Protein AF-A0A6P0Y485-F1 (afdb_monomer_lite)

pLDDT: mean 88.42, std 11.34, range [48.41, 97.94]

Sequence (157 aa):
GNVVSSGLIYAFYEWRRKAELSADRAALLVMDDLNLVMQTMMKLAGVSSKYANECSLQEFIRQSDNYQDLDQDGLNQVYKFLLYNGGQGVMLSHPFPVERLQYLQDWANSSEYRQIRAGNYKSAGVEVEVKSPKNESEELRRQIQELQEEINRIKGN

Structure (mmCIF, N/CA/C/O backbone):
data_AF-A0A6P0Y485-F1
#
_entry.id   AF-A0A6P0Y485-F1
#
loop_
_atom_site.group_PDB
_atom_site.id
_atom_site.type_symbol
_atom_site.label_atom_id
_atom_site.label_alt_id
_atom_site.label_comp_id
_atom_site.label_asym_id
_atom_site.label_entity_id
_atom_site.label_seq_id
_atom_site.pdbx_PDB_ins_code
_atom_site.Cartn_x
_atom_site.Cartn_y
_atom_site.Cartn_z
_atom_site.occupancy
_atom_site.B_iso_or_equiv
_atom_site.auth_seq_id
_atom_site.auth_comp_id
_atom_site.auth_asym_id
_atom_site.auth_atom_id
_atom_site.pdbx_PDB_model_num
ATOM 1 N N . GLY A 1 1 ? 23.631 -24.604 -16.934 1.00 48.41 1 GLY A N 1
ATOM 2 C CA . GLY A 1 1 ? 23.768 -24.208 -15.518 1.00 48.41 1 GLY A CA 1
ATOM 3 C C . GLY A 1 1 ? 23.069 -22.897 -15.186 1.00 48.41 1 GLY A C 1
ATOM 4 O O . GLY A 1 1 ? 22.336 -22.862 -14.212 1.00 48.41 1 GLY A O 1
ATOM 5 N N . ASN A 1 2 ? 23.255 -21.836 -15.980 1.00 61.16 2 ASN A N 1
ATOM 6 C CA . ASN A 1 2 ? 22.899 -20.468 -15.561 1.00 61.16 2 ASN A CA 1
ATOM 7 C C . ASN A 1 2 ? 21.402 -20.108 -15.617 1.00 61.16 2 ASN A C 1
ATOM 9 O O . ASN A 1 2 ? 20.940 -19.363 -14.766 1.00 61.16 2 ASN A O 1
ATOM 13 N N . VAL A 1 3 ? 20.617 -20.661 -16.550 1.00 63.56 3 VAL A N 1
ATOM 14 C CA . VAL A 1 3 ? 19.203 -20.257 -16.733 1.00 63.56 3 VAL A CA 1
ATOM 15 C C . VAL A 1 3 ? 18.311 -20.662 -15.552 1.00 63.56 3 VAL A C 1
ATOM 17 O O . VAL A 1 3 ? 17.487 -19.871 -15.104 1.00 63.56 3 VAL A O 1
ATOM 20 N N . VAL A 1 4 ? 18.514 -21.864 -14.996 1.00 65.62 4 VAL A N 1
ATOM 21 C CA . VAL A 1 4 ? 17.772 -22.336 -13.810 1.00 65.62 4 VAL A CA 1
ATOM 22 C C . VAL A 1 4 ? 18.095 -21.466 -12.588 1.00 65.62 4 VAL A C 1
ATOM 24 O O . VAL A 1 4 ? 17.203 -21.136 -11.811 1.00 65.62 4 VAL A O 1
ATOM 27 N N . SER A 1 5 ? 19.353 -21.031 -12.451 1.00 81.44 5 SER A N 1
ATOM 28 C CA . SER A 1 5 ? 19.781 -20.129 -11.376 1.00 81.44 5 SER A CA 1
ATOM 29 C C . SER A 1 5 ? 19.175 -18.728 -11.526 1.00 81.44 5 SER A C 1
ATOM 31 O O . SER A 1 5 ? 18.645 -18.199 -10.552 1.00 81.44 5 SER A O 1
ATOM 33 N N . SER A 1 6 ? 19.162 -18.154 -12.734 1.00 82.56 6 SER A N 1
ATOM 34 C CA . SER A 1 6 ? 18.548 -16.843 -12.992 1.00 82.56 6 SER A CA 1
ATOM 35 C C . SER A 1 6 ? 17.036 -16.844 -12.755 1.00 82.56 6 SER A C 1
ATOM 37 O O . SER A 1 6 ? 16.525 -15.926 -12.120 1.00 82.56 6 SER A O 1
ATOM 39 N N . GLY A 1 7 ? 16.326 -17.893 -13.189 1.00 86.69 7 GLY A N 1
ATOM 40 C CA . GLY A 1 7 ? 14.890 -18.039 -12.932 1.00 86.69 7 GLY A CA 1
ATOM 41 C C . GLY A 1 7 ? 14.553 -18.054 -11.438 1.00 86.69 7 GLY A C 1
ATOM 42 O O . GLY A 1 7 ? 13.633 -17.365 -10.999 1.00 86.69 7 GLY A O 1
ATOM 43 N N . LEU A 1 8 ? 15.348 -18.774 -10.641 1.00 91.12 8 LEU A N 1
ATOM 44 C CA . LEU A 1 8 ? 15.193 -18.814 -9.188 1.00 91.12 8 LEU A CA 1
ATOM 45 C C . LEU A 1 8 ? 15.479 -17.450 -8.534 1.00 91.12 8 LEU A C 1
ATOM 47 O O . LEU A 1 8 ? 14.764 -17.044 -7.620 1.00 91.12 8 LEU A O 1
ATOM 51 N N . ILE A 1 9 ? 16.485 -16.718 -9.023 1.00 90.31 9 ILE A N 1
ATOM 52 C CA . ILE A 1 9 ? 16.789 -15.360 -8.550 1.00 90.31 9 ILE A CA 1
ATOM 53 C C . ILE A 1 9 ? 15.600 -14.424 -8.803 1.00 90.31 9 ILE A C 1
ATOM 55 O O . ILE A 1 9 ? 15.181 -13.729 -7.878 1.00 90.31 9 ILE A O 1
ATOM 59 N N . TYR A 1 10 ? 15.011 -14.436 -10.005 1.00 91.56 10 TYR A N 1
ATOM 60 C CA . TYR A 1 10 ? 13.819 -13.631 -10.301 1.00 91.56 10 TYR A CA 1
ATOM 61 C C . TYR A 1 10 ? 12.659 -13.967 -9.361 1.00 91.56 10 TYR A C 1
ATOM 63 O O . TYR A 1 10 ? 12.056 -13.063 -8.787 1.00 91.56 10 TYR A O 1
ATOM 71 N N . ALA A 1 11 ? 12.400 -15.258 -9.131 1.00 91.94 11 ALA A N 1
ATOM 72 C CA . ALA A 1 11 ? 11.348 -15.700 -8.220 1.00 91.94 11 ALA A CA 1
ATOM 73 C C . ALA A 1 11 ? 11.569 -15.210 -6.778 1.00 91.94 11 ALA A C 1
ATOM 75 O O . ALA A 1 11 ? 10.627 -14.745 -6.138 1.00 91.94 11 ALA A O 1
ATOM 76 N N . PHE A 1 12 ? 12.805 -15.251 -6.268 1.00 93.12 12 PHE A N 1
ATOM 77 C CA . PHE A 1 12 ? 13.112 -14.726 -4.934 1.00 93.12 12 PHE A CA 1
ATOM 78 C C . PHE A 1 12 ? 12.942 -13.210 -4.837 1.00 93.12 12 PHE A C 1
ATOM 80 O O . PHE A 1 12 ? 12.462 -12.717 -3.816 1.00 93.12 12 PHE A O 1
ATOM 87 N N . TYR A 1 13 ? 13.305 -12.465 -5.881 1.00 93.81 13 TYR A N 1
ATOM 88 C CA . TYR A 1 13 ? 13.085 -11.020 -5.919 1.00 93.81 13 TYR A CA 1
ATOM 89 C C . TYR A 1 13 ? 11.597 -10.664 -5.979 1.00 93.81 13 TYR A C 1
ATOM 91 O O . TYR A 1 13 ? 11.170 -9.754 -5.269 1.00 93.81 13 TYR A O 1
ATOM 99 N N . GLU A 1 14 ? 10.795 -11.407 -6.745 1.00 93.94 14 GLU A N 1
ATOM 100 C CA . GLU A 1 14 ? 9.338 -11.249 -6.729 1.00 93.94 14 GLU A CA 1
ATOM 101 C C . GLU A 1 14 ? 8.750 -11.575 -5.356 1.00 93.94 14 GLU A C 1
ATOM 103 O O . GLU A 1 14 ? 7.972 -10.792 -4.814 1.00 93.94 14 GLU A O 1
ATOM 108 N N . TRP A 1 15 ? 9.163 -12.686 -4.740 1.00 95.62 15 TRP A N 1
ATOM 109 C CA . TRP A 1 15 ? 8.724 -13.038 -3.389 1.00 95.62 15 TRP A CA 1
ATOM 110 C C . TRP A 1 15 ? 9.065 -11.937 -2.381 1.00 95.62 15 TRP A C 1
ATOM 112 O O . TRP A 1 15 ? 8.203 -11.517 -1.608 1.00 95.62 15 TRP A O 1
ATOM 122 N N . ARG A 1 16 ? 10.292 -11.407 -2.438 1.00 95.19 16 ARG A N 1
ATOM 123 C CA . ARG A 1 16 ? 10.732 -10.295 -1.590 1.00 95.19 16 ARG A CA 1
ATOM 124 C C . ARG A 1 16 ? 9.859 -9.055 -1.790 1.00 95.19 16 ARG A C 1
ATOM 126 O O . ARG A 1 16 ? 9.426 -8.462 -0.809 1.00 95.19 16 ARG A O 1
ATOM 133 N N . ARG A 1 17 ? 9.536 -8.695 -3.035 1.00 95.88 17 ARG A N 1
ATOM 134 C CA . ARG A 1 17 ? 8.626 -7.579 -3.339 1.00 95.88 17 ARG A CA 1
ATOM 135 C C . ARG A 1 17 ? 7.208 -7.816 -2.815 1.00 95.88 17 ARG A C 1
ATOM 137 O O . ARG A 1 17 ? 6.577 -6.884 -2.331 1.00 95.88 17 ARG A O 1
ATOM 144 N N . LYS A 1 18 ? 6.695 -9.048 -2.872 1.00 96.12 18 LYS A N 1
ATOM 145 C CA . LYS A 1 18 ? 5.375 -9.388 -2.309 1.00 96.12 18 LYS A CA 1
ATOM 146 C C . LYS A 1 18 ? 5.373 -9.418 -0.775 1.00 96.12 18 LYS A C 1
ATOM 148 O O . LYS A 1 18 ? 4.333 -9.144 -0.176 1.00 96.12 18 LYS A O 1
ATOM 153 N N . ALA A 1 19 ? 6.511 -9.685 -0.134 1.00 97.19 19 ALA A N 1
ATOM 154 C CA . ALA A 1 19 ? 6.643 -9.589 1.320 1.00 97.19 19 ALA A CA 1
ATOM 155 C C . ALA A 1 19 ? 6.415 -8.150 1.825 1.00 97.19 19 ALA A C 1
ATOM 157 O O . ALA A 1 19 ? 5.759 -7.968 2.849 1.00 97.19 19 ALA A O 1
ATOM 158 N N . GLU A 1 20 ? 6.832 -7.134 1.063 1.00 97.00 20 GLU A N 1
ATOM 159 C CA . GLU A 1 20 ? 6.558 -5.720 1.372 1.00 97.00 20 GLU A CA 1
ATOM 160 C C . GLU A 1 20 ? 5.060 -5.404 1.447 1.00 97.00 20 GLU A C 1
ATOM 162 O O . GLU A 1 20 ? 4.622 -4.699 2.350 1.00 97.00 20 GLU A O 1
ATOM 167 N N . LEU A 1 21 ? 4.244 -6.004 0.573 1.00 96.69 21 LEU A N 1
ATOM 168 C CA . LEU A 1 21 ? 2.787 -5.839 0.632 1.00 96.69 21 LEU A CA 1
ATOM 169 C C . LEU A 1 21 ? 2.203 -6.441 1.917 1.00 96.69 21 LEU A C 1
ATOM 171 O O . LEU A 1 21 ? 1.202 -5.957 2.435 1.00 96.69 21 LEU A O 1
ATOM 175 N N . SER A 1 22 ? 2.823 -7.492 2.459 1.00 96.69 22 SER A N 1
ATOM 176 C CA . SER A 1 22 ? 2.417 -8.052 3.754 1.00 96.69 22 SER A CA 1
ATOM 177 C C . SER A 1 22 ? 2.805 -7.125 4.908 1.00 96.69 22 SER A C 1
ATOM 179 O O . SER A 1 22 ? 2.020 -6.959 5.842 1.00 96.69 22 SER A O 1
ATOM 181 N N . ALA A 1 23 ? 3.972 -6.480 4.822 1.00 97.12 23 ALA A N 1
ATOM 182 C CA . ALA A 1 23 ? 4.390 -5.460 5.779 1.00 97.12 23 ALA A CA 1
ATOM 183 C C . ALA A 1 23 ? 3.437 -4.250 5.773 1.00 97.12 23 ALA A C 1
ATOM 185 O O . ALA A 1 23 ? 3.056 -3.778 6.841 1.00 97.12 23 ALA A O 1
ATOM 186 N N . ASP A 1 24 ? 2.962 -3.816 4.602 1.00 97.69 24 ASP A N 1
ATOM 187 C CA . ASP A 1 24 ? 2.002 -2.706 4.476 1.00 97.69 24 ASP A CA 1
ATOM 188 C C . ASP A 1 24 ? 0.658 -3.015 5.133 1.00 97.69 24 ASP A C 1
ATOM 190 O O . ASP A 1 24 ? 0.090 -2.186 5.846 1.00 97.69 24 ASP A O 1
ATOM 194 N N . ARG A 1 25 ? 0.165 -4.244 4.952 1.00 97.50 25 ARG A N 1
ATOM 195 C CA . ARG A 1 25 ? -1.054 -4.718 5.619 1.00 97.50 25 ARG A CA 1
ATOM 196 C C . ARG A 1 25 ? -0.908 -4.703 7.135 1.00 97.50 25 ARG A C 1
ATOM 198 O O . ARG A 1 25 ? -1.834 -4.285 7.829 1.00 97.50 25 ARG A O 1
ATOM 205 N N . ALA A 1 26 ? 0.243 -5.148 7.639 1.00 97.06 26 ALA A N 1
ATOM 206 C CA . ALA A 1 26 ? 0.549 -5.120 9.064 1.00 97.06 26 ALA A CA 1
ATOM 207 C C . ALA A 1 26 ? 0.641 -3.679 9.587 1.00 97.06 26 ALA A C 1
ATOM 209 O O . ALA A 1 26 ? 0.068 -3.376 10.631 1.00 97.06 26 ALA A O 1
ATOM 210 N N . ALA A 1 27 ? 1.279 -2.777 8.835 1.00 97.38 27 ALA A N 1
ATOM 211 C CA . ALA A 1 27 ? 1.339 -1.360 9.174 1.00 97.38 27 ALA A CA 1
ATOM 212 C C . ALA A 1 27 ? -0.067 -0.754 9.296 1.00 97.38 27 ALA A C 1
ATOM 214 O O . ALA A 1 27 ? -0.352 -0.089 10.287 1.00 97.38 27 ALA A O 1
ATOM 215 N N . LEU A 1 28 ? -0.977 -1.043 8.359 1.00 97.94 28 LEU A N 1
ATOM 216 C CA . LEU A 1 28 ? -2.359 -0.561 8.442 1.00 97.94 28 LEU A CA 1
ATOM 217 C C . LEU A 1 28 ? -3.125 -1.130 9.640 1.00 97.94 28 LEU A C 1
ATOM 219 O O . LEU A 1 28 ? -3.898 -0.415 10.270 1.00 97.94 28 LEU A O 1
ATOM 223 N N . LEU A 1 29 ? -2.924 -2.409 9.960 1.00 96.56 29 LEU A N 1
ATOM 224 C CA . LEU A 1 29 ? -3.559 -3.037 11.121 1.00 96.56 29 LEU A CA 1
ATOM 225 C C . LEU A 1 29 ? -3.128 -2.384 12.440 1.00 96.56 29 LEU A C 1
ATOM 227 O O . LEU A 1 29 ? -3.959 -2.239 13.332 1.00 96.56 29 LEU A O 1
ATOM 231 N N . VAL A 1 30 ? -1.855 -1.994 12.551 1.00 96.19 30 VAL A N 1
ATOM 232 C CA . VAL A 1 30 ? -1.296 -1.353 13.752 1.00 96.19 30 VAL A CA 1
ATOM 233 C C . VAL A 1 30 ? -1.673 0.123 13.837 1.00 96.19 30 VAL A C 1
ATOM 235 O O . VAL A 1 30 ? -2.026 0.597 14.912 1.00 96.19 30 VAL A O 1
ATOM 238 N N . MET A 1 31 ? -1.578 0.853 12.725 1.00 96.56 31 MET A N 1
ATOM 239 C CA . MET A 1 31 ? -1.779 2.304 12.720 1.00 96.56 31 MET A CA 1
ATOM 240 C C . MET A 1 31 ? -3.251 2.707 12.724 1.00 96.56 31 MET A C 1
ATOM 242 O O . MET A 1 31 ? -3.560 3.801 13.180 1.00 96.56 31 MET A O 1
ATOM 246 N N . ASP A 1 32 ? -4.134 1.855 12.196 1.00 94.19 32 ASP A N 1
ATOM 247 C CA . ASP A 1 32 ? -5.575 2.116 12.087 1.00 94.19 32 ASP A CA 1
ATOM 248 C C . ASP A 1 32 ? -5.945 3.424 11.359 1.00 94.19 32 ASP A C 1
ATOM 250 O O . ASP A 1 32 ? -7.017 3.995 11.536 1.00 94.19 32 ASP A O 1
ATOM 254 N N . ASP A 1 33 ? -5.037 3.910 10.516 1.00 96.81 33 ASP A N 1
ATOM 255 C CA . ASP A 1 33 ? -5.227 5.107 9.709 1.00 96.81 33 ASP A CA 1
ATOM 256 C C . ASP A 1 33 ? -4.601 4.879 8.332 1.00 96.81 33 ASP A C 1
ATOM 258 O O . ASP A 1 33 ? -3.378 4.887 8.153 1.00 96.81 33 ASP A O 1
ATOM 262 N N . LEU A 1 34 ? -5.469 4.665 7.341 1.00 96.94 34 LEU A N 1
ATOM 263 C CA . LEU A 1 34 ? -5.069 4.456 5.953 1.00 96.94 34 LEU A CA 1
ATOM 264 C C . LEU A 1 34 ? -4.330 5.671 5.387 1.00 96.94 34 LEU A C 1
ATOM 266 O O . LEU A 1 34 ? -3.305 5.513 4.724 1.00 96.94 34 LEU A O 1
ATOM 270 N N . ASN A 1 35 ? -4.811 6.882 5.670 1.00 96.88 35 ASN A N 1
ATOM 271 C CA . ASN A 1 35 ? -4.203 8.104 5.155 1.00 96.88 35 ASN A CA 1
ATOM 272 C C . ASN A 1 35 ? -2.802 8.293 5.722 1.00 96.88 35 ASN A C 1
ATOM 274 O O . ASN A 1 35 ? -1.896 8.674 4.982 1.00 96.88 35 ASN A O 1
ATOM 278 N N . LEU A 1 36 ? -2.601 7.986 7.003 1.00 96.69 36 LEU A N 1
ATOM 279 C CA . LEU A 1 36 ? -1.288 8.066 7.627 1.00 96.69 36 LEU A CA 1
ATOM 280 C C . LEU A 1 36 ? -0.289 7.108 6.968 1.00 96.69 36 LEU A C 1
ATOM 282 O O . LEU A 1 36 ? 0.808 7.535 6.606 1.00 96.69 36 LEU A O 1
ATOM 286 N N . VAL A 1 37 ? -0.666 5.844 6.749 1.00 97.38 37 VAL A N 1
ATOM 287 C CA . VAL A 1 37 ? 0.209 4.865 6.078 1.00 97.38 37 VAL A CA 1
ATOM 288 C C . VAL A 1 37 ? 0.483 5.272 4.623 1.00 97.38 37 VAL A C 1
ATOM 290 O O . VAL A 1 37 ? 1.624 5.208 4.173 1.00 97.38 37 VAL A O 1
ATOM 293 N N . MET A 1 38 ? -0.507 5.785 3.887 1.00 96.88 38 MET A N 1
ATOM 294 C CA . MET A 1 38 ? -0.273 6.288 2.525 1.00 96.88 38 MET A CA 1
ATOM 295 C C . MET A 1 38 ? 0.635 7.532 2.502 1.00 96.88 38 MET A C 1
ATOM 297 O O . MET A 1 38 ? 1.461 7.681 1.600 1.00 96.88 38 MET A O 1
ATOM 301 N N . GLN A 1 39 ? 0.558 8.409 3.508 1.00 95.25 39 GLN A N 1
ATOM 302 C CA . GLN A 1 39 ? 1.476 9.546 3.633 1.00 95.25 39 GLN A CA 1
ATOM 303 C C . GLN A 1 39 ? 2.919 9.107 3.891 1.00 95.25 39 GLN A C 1
ATOM 305 O O . GLN A 1 39 ? 3.842 9.769 3.410 1.00 95.25 39 GLN A O 1
ATOM 310 N N . THR A 1 40 ? 3.152 8.018 4.634 1.00 94.19 40 THR A N 1
ATOM 311 C CA . THR A 1 40 ? 4.521 7.507 4.811 1.00 94.19 40 THR A CA 1
ATOM 312 C C . THR A 1 40 ? 5.084 6.996 3.487 1.00 94.19 40 THR A C 1
ATOM 314 O O . THR A 1 40 ? 6.219 7.330 3.155 1.00 94.19 40 THR A O 1
ATOM 317 N N . MET A 1 41 ? 4.275 6.304 2.678 1.00 95.31 41 MET A N 1
ATOM 318 C CA . MET A 1 41 ? 4.655 5.872 1.327 1.00 95.31 41 MET A CA 1
ATOM 319 C C . MET A 1 41 ? 4.984 7.050 0.413 1.00 95.31 41 MET A C 1
ATOM 321 O O . MET A 1 41 ? 6.001 7.023 -0.278 1.00 95.31 41 MET A O 1
ATOM 325 N N . MET A 1 42 ? 4.173 8.111 0.460 1.00 94.69 42 MET A N 1
ATOM 326 C CA . MET A 1 42 ? 4.447 9.347 -0.272 1.00 94.69 42 MET A CA 1
ATOM 327 C C . MET A 1 42 ? 5.804 9.930 0.134 1.00 94.69 42 MET A C 1
ATOM 329 O O . MET A 1 42 ? 6.616 10.264 -0.722 1.00 94.69 42 MET A O 1
ATOM 333 N N . LYS A 1 43 ? 6.104 9.986 1.437 1.00 92.19 43 LYS A N 1
ATOM 334 C CA . LYS A 1 43 ? 7.406 10.466 1.926 1.00 92.19 43 LYS A CA 1
ATOM 335 C C . LYS A 1 43 ? 8.566 9.581 1.455 1.00 92.19 43 LYS A C 1
ATOM 337 O O . LYS A 1 43 ? 9.583 10.105 1.007 1.00 92.19 43 LYS A O 1
ATOM 342 N N . LEU A 1 44 ? 8.400 8.257 1.498 1.00 91.38 44 LEU A N 1
ATOM 343 C CA . LEU A 1 44 ? 9.393 7.285 1.024 1.00 91.38 44 LEU A CA 1
ATOM 344 C C . LEU A 1 44 ? 9.632 7.350 -0.491 1.00 91.38 44 LEU A C 1
ATOM 346 O O . LEU A 1 44 ? 10.714 6.984 -0.942 1.00 91.38 44 LEU A O 1
ATOM 350 N N . ALA A 1 45 ? 8.676 7.862 -1.270 1.00 91.44 45 ALA A N 1
ATOM 351 C CA . ALA A 1 45 ? 8.823 8.076 -2.710 1.00 91.44 45 ALA A CA 1
ATOM 352 C C . ALA A 1 45 ? 9.821 9.195 -3.080 1.00 91.44 45 ALA A C 1
ATOM 354 O O . ALA A 1 45 ? 10.014 9.474 -4.260 1.00 91.44 45 ALA A O 1
ATOM 355 N N . GLY A 1 46 ? 10.478 9.816 -2.092 1.00 85.50 46 GLY A N 1
ATOM 356 C CA . GLY A 1 46 ? 11.534 10.806 -2.307 1.00 85.50 46 GLY A CA 1
ATOM 357 C C . GLY A 1 46 ? 11.097 12.249 -2.073 1.00 85.50 46 GLY A C 1
ATOM 358 O O . GLY A 1 46 ? 11.741 13.169 -2.576 1.00 85.50 46 GLY A O 1
ATOM 359 N N . VAL A 1 47 ? 10.025 12.475 -1.306 1.00 84.62 47 VAL A N 1
ATOM 360 C CA . VAL A 1 47 ? 9.611 13.832 -0.927 1.00 84.62 47 VAL A CA 1
ATOM 361 C C . VAL A 1 47 ? 10.704 14.482 -0.083 1.00 84.62 47 VAL A C 1
ATOM 363 O O . VAL A 1 47 ? 11.034 14.031 1.013 1.00 84.62 47 VAL A O 1
ATOM 366 N N . SER A 1 48 ? 11.258 15.579 -0.594 1.00 86.06 48 SER A N 1
ATOM 367 C CA . SER A 1 48 ? 12.210 16.403 0.145 1.00 86.06 48 SER A CA 1
ATOM 368 C C . SER A 1 48 ? 11.509 17.139 1.284 1.00 86.06 48 SER A C 1
ATOM 370 O O . SER A 1 48 ? 10.418 17.678 1.102 1.00 86.06 48 SER A O 1
ATOM 372 N N . SER A 1 49 ? 12.176 17.259 2.434 1.00 84.31 49 SER A N 1
ATOM 373 C CA . SER A 1 49 ? 11.682 18.051 3.569 1.00 84.31 49 SER A CA 1
ATOM 374 C C . SER A 1 49 ? 11.371 19.502 3.192 1.00 84.31 49 SER A C 1
ATOM 376 O O . SER A 1 49 ? 10.435 20.080 3.734 1.00 84.31 49 SER A O 1
ATOM 378 N N . LYS A 1 50 ? 12.108 20.069 2.227 1.00 89.12 50 LYS A N 1
ATOM 379 C CA . LYS A 1 50 ? 11.909 21.436 1.730 1.00 89.12 50 LYS A CA 1
ATOM 380 C C . LYS A 1 50 ? 10.575 21.627 0.998 1.00 89.12 50 LYS A C 1
ATOM 382 O O . LYS A 1 50 ? 10.027 22.717 1.059 1.00 89.12 50 LYS A O 1
ATOM 387 N N . TYR A 1 51 ? 10.090 20.592 0.314 1.00 86.56 51 TYR A N 1
ATOM 388 C CA . TYR A 1 51 ? 8.890 20.636 -0.534 1.00 86.56 51 TYR A CA 1
ATOM 389 C C . TYR A 1 51 ? 7.740 19.798 0.047 1.00 86.56 51 TYR A C 1
ATOM 391 O O . TYR A 1 51 ? 6.739 19.541 -0.618 1.00 86.56 51 TYR A O 1
ATOM 399 N N . ALA A 1 52 ? 7.867 19.346 1.297 1.00 85.81 52 ALA A N 1
ATOM 400 C CA . ALA A 1 52 ? 6.883 18.476 1.932 1.00 85.81 52 ALA A CA 1
ATOM 401 C C . ALA A 1 52 ? 5.507 19.149 2.080 1.00 85.81 52 ALA A C 1
ATOM 403 O O . ALA A 1 52 ? 4.487 18.471 2.018 1.00 85.81 52 ALA A O 1
ATOM 404 N N . ASN A 1 53 ? 5.480 20.474 2.236 1.00 89.12 53 ASN A N 1
ATOM 405 C CA . ASN A 1 53 ? 4.268 21.295 2.291 1.00 89.12 53 ASN A CA 1
ATOM 406 C C . ASN A 1 53 ? 3.572 21.466 0.929 1.00 89.12 53 ASN A C 1
ATOM 408 O O . ASN A 1 53 ? 2.421 21.886 0.895 1.00 89.12 53 ASN A O 1
ATOM 412 N N . GLU A 1 54 ? 4.258 21.171 -0.175 1.00 90.62 54 GLU A N 1
ATOM 413 C CA . GLU A 1 54 ? 3.705 21.242 -1.535 1.00 90.62 54 GLU A CA 1
ATOM 414 C C . GLU A 1 54 ? 3.153 19.885 -2.001 1.00 90.62 54 GLU A C 1
ATOM 416 O O . GLU A 1 54 ? 2.481 19.793 -3.027 1.00 90.62 54 GLU A O 1
ATOM 421 N N . CYS A 1 55 ? 3.422 18.815 -1.250 1.00 90.88 55 CYS A N 1
ATOM 422 C CA . CYS A 1 55 ? 2.980 17.471 -1.594 1.00 90.88 55 CYS A CA 1
ATOM 423 C C . CYS A 1 55 ? 1.507 17.253 -1.233 1.00 90.88 55 CYS A C 1
ATOM 425 O O . CYS A 1 55 ? 1.072 17.538 -0.118 1.00 90.88 55 CYS A O 1
ATOM 427 N N . SER A 1 56 ? 0.753 16.674 -2.169 1.00 94.25 56 SER A N 1
ATOM 428 C CA . SER A 1 56 ? -0.654 16.317 -1.989 1.00 94.25 56 SER A CA 1
ATOM 429 C C . SER A 1 56 ? -0.823 14.804 -1.992 1.00 94.25 56 SER A C 1
ATOM 431 O O . SER A 1 56 ? -0.513 14.136 -2.979 1.00 94.25 56 SER A O 1
ATOM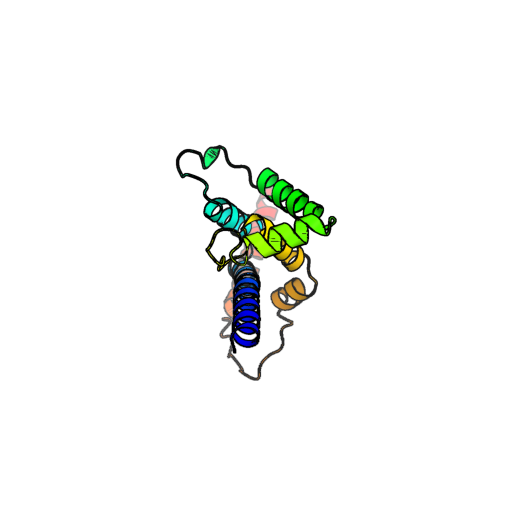 433 N N . LEU A 1 57 ? -1.385 14.270 -0.904 1.00 95.19 57 LEU A N 1
ATOM 434 C CA . LEU A 1 57 ? -1.729 12.852 -0.817 1.00 95.19 57 LEU A CA 1
ATOM 435 C C . LEU A 1 57 ? -2.733 12.447 -1.904 1.00 95.19 57 LEU A C 1
ATOM 437 O O . LEU A 1 57 ? -2.616 11.367 -2.466 1.00 95.19 57 LEU A O 1
ATOM 441 N N . GLN A 1 58 ? -3.687 13.321 -2.229 1.00 96.50 58 GLN A N 1
ATOM 442 C CA . GLN A 1 58 ? -4.705 13.044 -3.246 1.00 96.50 58 GLN A CA 1
ATOM 443 C C . GLN A 1 58 ? -4.090 12.910 -4.642 1.00 96.50 58 GLN A C 1
ATOM 445 O O . GLN A 1 58 ? -4.456 12.012 -5.393 1.00 96.50 58 GLN A O 1
ATOM 450 N N . GLU A 1 59 ? -3.094 13.737 -4.970 1.00 95.88 59 GLU A N 1
ATOM 451 C CA . GLU A 1 59 ? -2.365 13.588 -6.235 1.00 95.88 59 GLU A CA 1
ATOM 452 C C . GLU A 1 59 ? -1.518 12.318 -6.260 1.00 95.88 59 GLU A C 1
ATOM 454 O O . GLU A 1 59 ? -1.368 11.703 -7.312 1.00 95.88 59 GLU A O 1
ATOM 459 N N . PHE A 1 60 ? -0.977 11.905 -5.115 1.00 95.81 60 PHE A N 1
ATOM 460 C CA . PHE A 1 60 ? -0.230 10.658 -5.014 1.00 95.81 60 PHE A CA 1
ATOM 461 C C . PHE A 1 60 ? -1.133 9.424 -5.178 1.00 95.81 60 PHE A C 1
ATOM 463 O O . PHE A 1 60 ? -0.746 8.475 -5.857 1.00 95.81 60 PHE A O 1
ATOM 470 N N . ILE A 1 61 ? -2.359 9.468 -4.645 1.00 96.88 61 ILE A N 1
ATOM 471 C CA . ILE A 1 61 ? -3.398 8.455 -4.896 1.00 96.88 61 ILE A CA 1
ATOM 472 C C . ILE A 1 61 ? -3.757 8.434 -6.384 1.00 96.88 61 ILE A C 1
ATOM 474 O O . ILE A 1 61 ? -3.655 7.390 -7.015 1.00 96.88 61 ILE A O 1
ATOM 478 N N . ARG A 1 62 ? -4.033 9.592 -6.995 1.00 97.06 62 ARG A N 1
ATOM 479 C CA . ARG A 1 62 ? -4.325 9.672 -8.435 1.00 97.06 62 ARG A CA 1
ATOM 480 C C . ARG A 1 62 ? -3.176 9.138 -9.299 1.00 97.06 62 ARG A C 1
ATOM 482 O O . ARG A 1 62 ? -3.402 8.544 -10.348 1.00 97.06 62 ARG A O 1
ATOM 489 N N . GLN A 1 63 ? -1.924 9.360 -8.893 1.00 95.69 63 GLN A N 1
ATOM 490 C CA . GLN A 1 63 ? -0.757 8.768 -9.555 1.00 95.69 63 GLN A CA 1
ATOM 491 C C . GLN A 1 63 ? -0.731 7.243 -9.430 1.00 95.69 63 GLN A C 1
ATOM 493 O O . GLN A 1 63 ? -0.336 6.589 -10.391 1.00 95.69 63 GLN A O 1
ATOM 498 N N . SER A 1 64 ? -1.149 6.692 -8.287 1.00 95.94 64 SER A N 1
ATOM 499 C CA . SER A 1 64 ? -1.322 5.248 -8.091 1.00 95.94 64 SER A CA 1
ATOM 500 C C . SER A 1 64 ? -2.326 4.678 -9.092 1.00 95.94 64 SER A C 1
ATOM 502 O O . SER A 1 64 ? -1.981 3.749 -9.820 1.00 95.94 64 SER A O 1
ATOM 504 N N . ASP A 1 65 ? -3.499 5.307 -9.213 1.00 95.12 65 ASP A N 1
ATOM 505 C CA . ASP A 1 65 ? -4.555 4.880 -10.139 1.00 95.12 65 ASP A CA 1
ATOM 506 C C . ASP A 1 65 ? -4.059 4.903 -11.594 1.00 95.12 65 ASP A C 1
ATOM 508 O O . ASP A 1 65 ? -4.123 3.901 -12.304 1.00 95.12 65 ASP A O 1
ATOM 512 N N . ASN A 1 66 ? -3.444 6.016 -12.017 1.00 94.81 66 ASN A N 1
ATOM 513 C CA . ASN A 1 66 ? -2.882 6.131 -13.366 1.00 94.81 66 ASN A CA 1
ATOM 514 C C . ASN A 1 66 ? -1.779 5.094 -13.622 1.00 94.81 66 ASN A C 1
ATOM 516 O O . ASN A 1 66 ? -1.653 4.586 -14.733 1.00 94.81 66 ASN A O 1
ATOM 520 N N . TYR A 1 67 ? -0.940 4.808 -12.620 1.00 93.56 67 TYR A N 1
ATOM 521 C CA . TYR A 1 67 ? 0.119 3.809 -12.740 1.00 93.56 67 TYR A CA 1
ATOM 522 C C . TYR A 1 67 ? -0.463 2.404 -12.909 1.00 93.56 67 TYR A C 1
ATOM 524 O O . TYR A 1 67 ? 0.058 1.623 -13.702 1.00 93.56 67 TYR A O 1
ATOM 532 N N . GLN A 1 68 ? -1.557 2.096 -12.211 1.00 91.31 68 GLN A N 1
ATOM 533 C CA . GLN A 1 68 ? -2.270 0.831 -12.351 1.00 91.31 68 GLN A CA 1
ATOM 534 C C . GLN A 1 68 ? -2.922 0.692 -13.734 1.00 91.31 68 GLN A C 1
ATOM 536 O O . GLN A 1 68 ? -2.882 -0.388 -14.322 1.00 91.31 68 GLN A O 1
ATOM 541 N N . ASP A 1 69 ? -3.464 1.774 -14.291 1.00 92.62 69 ASP A N 1
ATOM 542 C CA . ASP A 1 69 ? -4.052 1.767 -15.634 1.00 92.62 69 ASP A CA 1
ATOM 543 C C . ASP A 1 69 ? -3.027 1.478 -16.737 1.00 92.62 69 ASP A C 1
ATOM 545 O O . ASP A 1 69 ? -3.368 0.869 -17.754 1.00 92.62 69 ASP A O 1
ATOM 549 N N . LEU A 1 70 ? -1.752 1.834 -16.535 1.00 90.38 70 LEU A N 1
ATOM 550 C CA . LEU A 1 70 ? -0.687 1.488 -17.482 1.00 90.38 70 LEU A CA 1
ATOM 551 C C . LEU A 1 70 ? -0.518 -0.025 -17.638 1.00 90.38 70 LEU A C 1
ATOM 553 O O . LEU A 1 70 ? -0.159 -0.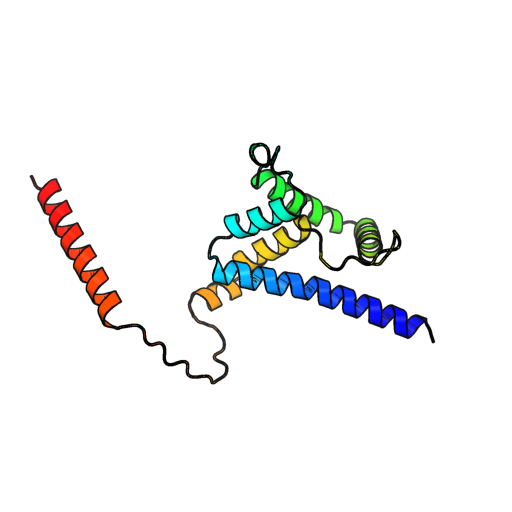467 -18.731 1.00 90.38 70 LEU A O 1
ATOM 557 N N . ASP A 1 71 ? -0.808 -0.819 -16.602 1.00 86.31 71 ASP A N 1
ATOM 558 C CA . ASP A 1 71 ? -0.696 -2.280 -16.655 1.00 86.31 71 ASP A CA 1
ATOM 559 C C . ASP A 1 71 ? -1.737 -2.919 -17.601 1.00 86.31 71 ASP A C 1
ATOM 561 O O . ASP A 1 71 ? -1.617 -4.103 -17.913 1.00 86.31 71 ASP A O 1
ATOM 565 N N . GLN A 1 72 ? -2.730 -2.175 -18.111 1.00 86.38 72 GLN A N 1
ATOM 566 C CA . GLN A 1 72 ? -3.657 -2.678 -19.139 1.00 86.38 72 GLN A CA 1
ATOM 567 C C . GLN A 1 72 ? -2.947 -2.980 -20.473 1.00 86.38 72 GLN A C 1
ATOM 569 O O . GLN A 1 72 ? -3.394 -3.845 -21.229 1.00 86.38 72 GLN A O 1
ATOM 574 N N . ASP A 1 73 ? -1.827 -2.307 -20.755 1.00 88.19 73 ASP A N 1
ATOM 575 C CA . ASP A 1 73 ? -0.983 -2.578 -21.919 1.00 88.19 73 ASP A CA 1
ATOM 576 C C . ASP A 1 73 ? 0.097 -3.619 -21.575 1.00 88.19 73 ASP A C 1
ATOM 578 O O . ASP A 1 73 ? 0.934 -3.425 -20.688 1.00 88.19 73 ASP A O 1
ATOM 582 N N . GLY A 1 74 ? 0.126 -4.727 -22.320 1.00 88.25 74 GLY A N 1
ATOM 583 C CA . GLY A 1 74 ? 1.119 -5.787 -22.143 1.00 88.25 74 GLY A CA 1
ATOM 584 C C . GLY A 1 74 ? 2.566 -5.311 -22.324 1.00 88.25 74 GLY A C 1
ATOM 585 O O . GLY A 1 74 ? 3.466 -5.850 -21.679 1.00 88.25 74 GLY A O 1
ATOM 586 N N . LEU A 1 75 ? 2.812 -4.277 -23.139 1.00 91.69 75 LEU A N 1
ATOM 587 C CA . LEU A 1 75 ? 4.152 -3.697 -23.279 1.00 91.69 75 LEU A CA 1
ATOM 588 C C . LEU A 1 75 ? 4.610 -3.014 -21.988 1.00 91.69 75 LEU A C 1
ATOM 590 O O . LEU A 1 75 ? 5.760 -3.190 -21.579 1.00 91.69 75 LEU A O 1
ATOM 594 N N . ASN A 1 76 ? 3.718 -2.298 -21.304 1.00 91.00 76 ASN A N 1
ATOM 595 C CA . ASN A 1 76 ? 4.030 -1.662 -20.024 1.00 91.00 76 ASN A CA 1
ATOM 596 C C . ASN A 1 76 ? 4.347 -2.696 -18.941 1.00 91.00 76 ASN A C 1
ATOM 598 O O . ASN A 1 76 ? 5.279 -2.489 -18.165 1.00 91.00 76 ASN A O 1
ATOM 602 N N . GLN A 1 77 ? 3.669 -3.848 -18.941 1.00 89.44 77 GLN A N 1
ATOM 603 C CA . GLN A 1 77 ? 4.006 -4.948 -18.031 1.00 89.44 77 GLN A CA 1
ATOM 604 C C . GLN A 1 77 ? 5.424 -5.487 -18.282 1.00 89.44 77 GLN A C 1
ATOM 606 O O . GLN A 1 77 ? 6.166 -5.748 -17.333 1.00 89.44 77 GLN A O 1
ATOM 611 N N . VAL A 1 78 ? 5.841 -5.602 -19.550 1.00 90.50 78 VAL A N 1
ATOM 612 C CA . VAL A 1 78 ? 7.219 -5.986 -19.904 1.00 90.50 78 VAL A CA 1
ATOM 613 C C . VAL A 1 78 ? 8.213 -4.919 -19.445 1.00 90.50 78 VAL A C 1
ATOM 615 O O . VAL A 1 78 ? 9.233 -5.256 -18.843 1.00 90.50 78 VAL A O 1
ATOM 618 N N . TYR A 1 79 ? 7.920 -3.633 -19.659 1.00 90.12 79 TYR A N 1
ATOM 619 C CA . TYR A 1 79 ? 8.769 -2.545 -19.166 1.00 90.12 79 TYR A CA 1
ATOM 620 C C . TYR A 1 79 ? 8.902 -2.562 -17.642 1.00 90.12 79 TYR A C 1
ATOM 622 O O . TYR A 1 79 ? 10.014 -2.463 -17.125 1.00 90.12 79 TYR A O 1
ATOM 630 N N . LYS A 1 80 ? 7.800 -2.751 -16.918 1.00 91.19 80 LYS A N 1
ATOM 631 C CA . LYS A 1 80 ? 7.772 -2.869 -15.456 1.00 91.19 80 LYS A CA 1
ATOM 632 C C . LYS A 1 80 ? 8.579 -4.073 -14.972 1.00 91.19 80 LYS A C 1
ATOM 634 O O . LYS A 1 80 ? 9.386 -3.943 -14.052 1.00 91.19 80 LYS A O 1
ATOM 639 N N . PHE A 1 81 ? 8.452 -5.217 -15.647 1.00 91.06 81 PHE A N 1
ATOM 640 C CA . PHE A 1 81 ? 9.277 -6.393 -15.379 1.00 91.06 81 PHE A CA 1
ATOM 641 C C . PHE A 1 81 ? 10.770 -6.089 -15.547 1.00 91.06 81 PHE A C 1
ATOM 643 O O . PHE A 1 81 ? 11.558 -6.426 -14.662 1.00 91.06 81 PHE A O 1
ATOM 650 N N . LEU A 1 82 ? 11.166 -5.429 -16.641 1.00 91.44 82 LEU A N 1
ATOM 651 C CA . LEU A 1 82 ? 12.559 -5.048 -16.883 1.00 91.44 82 LEU A CA 1
ATOM 652 C C . LEU A 1 82 ? 13.061 -4.043 -15.840 1.00 91.44 82 LEU A C 1
ATOM 654 O O . LEU A 1 82 ? 14.163 -4.213 -15.325 1.00 91.44 82 LEU A O 1
ATOM 658 N N . LEU A 1 83 ? 12.259 -3.038 -15.477 1.00 90.88 83 LEU A N 1
ATOM 659 C CA . LEU A 1 83 ? 12.598 -2.067 -14.431 1.00 90.88 83 LEU A CA 1
ATOM 660 C C . LEU A 1 83 ? 12.866 -2.752 -13.085 1.00 90.88 83 LEU A C 1
ATOM 662 O O . LEU A 1 83 ? 13.854 -2.438 -12.423 1.00 90.88 83 LEU A O 1
ATOM 666 N N . TYR A 1 84 ? 12.037 -3.723 -12.696 1.00 92.12 84 TYR A N 1
ATOM 667 C CA . TYR A 1 84 ? 12.221 -4.453 -11.442 1.00 92.12 84 TYR A CA 1
ATOM 668 C C . TYR A 1 84 ? 13.345 -5.488 -11.479 1.00 92.12 84 TYR A C 1
ATOM 670 O O . TYR A 1 84 ? 13.957 -5.758 -10.440 1.00 92.12 84 TYR A O 1
ATOM 678 N N . ASN A 1 85 ? 13.623 -6.067 -12.647 1.00 90.50 85 ASN A N 1
ATOM 679 C CA . ASN A 1 85 ? 14.513 -7.214 -12.793 1.00 90.50 85 ASN A CA 1
ATOM 680 C C . ASN A 1 85 ? 15.790 -6.909 -13.598 1.00 90.50 85 ASN A C 1
ATOM 682 O O . ASN A 1 85 ? 16.299 -7.770 -14.317 1.00 90.50 85 ASN A O 1
ATOM 686 N N . GLY A 1 86 ? 16.362 -5.713 -13.429 1.00 78.81 86 GLY A N 1
ATOM 687 C CA . GLY A 1 86 ? 17.741 -5.460 -13.856 1.00 78.81 86 GLY A CA 1
ATOM 688 C C . GLY A 1 86 ? 17.912 -4.910 -15.267 1.00 78.81 86 GLY A C 1
ATOM 689 O O . GLY A 1 86 ? 19.031 -4.918 -15.773 1.00 78.81 86 GLY A O 1
ATOM 690 N N . GLY A 1 87 ? 16.865 -4.353 -15.880 1.00 73.62 87 GLY A N 1
ATOM 691 C CA . GLY A 1 87 ? 16.954 -3.627 -17.153 1.00 73.62 87 GLY A CA 1
ATOM 692 C C . GLY A 1 87 ? 17.955 -2.461 -17.132 1.00 73.62 87 GLY A C 1
ATOM 693 O O . GLY A 1 87 ? 18.465 -2.080 -18.179 1.00 73.62 87 GLY A O 1
ATOM 694 N N . GLN A 1 88 ? 18.294 -1.939 -15.945 1.00 64.31 88 GLN A N 1
ATOM 695 C CA . GLN A 1 88 ? 19.355 -0.941 -15.730 1.00 64.31 88 GLN A CA 1
ATOM 696 C C . GLN A 1 88 ? 20.528 -1.459 -14.873 1.00 64.31 88 GLN A C 1
ATOM 698 O O . GLN A 1 88 ? 21.265 -0.678 -14.279 1.00 64.31 88 GLN A O 1
ATOM 703 N N . GLY A 1 89 ? 20.705 -2.781 -14.776 1.00 74.19 89 GLY A N 1
ATOM 704 C CA . GLY A 1 89 ? 21.807 -3.412 -14.036 1.00 74.19 89 GLY A CA 1
ATOM 705 C C . GLY A 1 89 ? 21.570 -3.620 -12.535 1.00 74.19 89 GLY A C 1
ATOM 706 O O . GLY A 1 89 ? 22.432 -4.184 -11.865 1.00 74.19 89 GLY A O 1
ATOM 707 N N . VAL A 1 90 ? 20.408 -3.224 -11.999 1.00 81.69 90 VAL A N 1
ATOM 708 C CA . VAL A 1 90 ? 20.035 -3.433 -10.588 1.00 81.69 90 VAL A CA 1
ATOM 709 C C . VAL A 1 90 ? 18.640 -4.043 -10.479 1.00 81.69 90 VAL A C 1
ATOM 711 O O . VAL A 1 90 ? 17.696 -3.594 -11.123 1.00 81.69 90 VAL A O 1
ATOM 714 N N . MET A 1 91 ? 18.516 -5.063 -9.632 1.00 88.62 91 MET A N 1
ATOM 715 C CA . MET A 1 91 ? 17.248 -5.702 -9.287 1.00 88.62 91 MET A CA 1
ATOM 716 C C . MET A 1 91 ? 16.615 -4.946 -8.116 1.00 88.62 91 MET A C 1
ATOM 718 O O . MET A 1 91 ? 17.189 -4.901 -7.022 1.00 88.62 91 MET A O 1
ATOM 722 N N . LEU A 1 92 ? 15.442 -4.354 -8.323 1.00 92.00 92 LEU A N 1
ATOM 723 C CA . LEU A 1 92 ? 14.772 -3.580 -7.283 1.00 92.00 92 LEU A CA 1
ATOM 724 C C . LEU A 1 92 ? 14.209 -4.505 -6.203 1.00 92.00 92 LEU A C 1
ATOM 726 O O . LEU A 1 92 ? 13.514 -5.485 -6.474 1.00 92.00 92 LEU A O 1
ATOM 730 N N . SER A 1 93 ? 14.516 -4.180 -4.953 1.00 90.38 93 SER A N 1
ATOM 731 C CA . SER A 1 93 ? 14.119 -4.969 -3.786 1.00 90.38 93 SER A CA 1
ATOM 732 C C . SER A 1 93 ? 12.680 -4.727 -3.337 1.00 90.38 93 SER A C 1
ATOM 734 O O . SER A 1 93 ? 12.106 -5.604 -2.699 1.00 90.38 93 SER A O 1
ATOM 736 N N . HIS A 1 94 ? 12.121 -3.563 -3.664 1.00 92.69 94 HIS A N 1
ATOM 737 C CA . HIS A 1 94 ? 10.794 -3.122 -3.243 1.00 92.69 94 HIS A CA 1
ATOM 738 C C . HIS A 1 94 ? 9.995 -2.684 -4.477 1.00 92.69 94 HIS A C 1
ATOM 740 O O . HIS A 1 94 ? 10.597 -2.143 -5.412 1.00 92.69 94 HIS A O 1
ATOM 746 N N . PRO A 1 95 ? 8.665 -2.887 -4.497 1.00 94.38 95 PRO A N 1
ATOM 747 C CA . PRO A 1 95 ? 7.806 -2.241 -5.481 1.00 94.38 95 PRO A CA 1
ATOM 748 C C . PRO A 1 95 ? 7.856 -0.720 -5.314 1.00 94.38 95 PRO A C 1
ATOM 750 O O . PRO A 1 95 ? 8.141 -0.215 -4.221 1.00 94.38 95 PRO A O 1
ATOM 753 N N . PHE A 1 96 ? 7.533 0.018 -6.373 1.00 94.25 96 PHE A N 1
ATOM 754 C CA . PHE A 1 96 ? 7.406 1.465 -6.257 1.00 94.25 96 PHE A CA 1
ATOM 755 C C . PHE A 1 96 ? 6.314 1.839 -5.241 1.00 94.25 96 PHE A C 1
ATOM 757 O O . PHE A 1 96 ? 5.255 1.208 -5.227 1.00 94.25 96 PHE A O 1
ATOM 764 N N . PRO A 1 97 ? 6.518 2.881 -4.412 1.00 95.50 97 PRO A N 1
ATOM 765 C CA . PRO A 1 97 ? 5.512 3.307 -3.439 1.00 95.50 97 PRO A CA 1
ATOM 766 C C . PRO A 1 97 ? 4.139 3.597 -4.060 1.00 95.50 97 PRO A C 1
ATOM 768 O O . PRO A 1 97 ? 3.126 3.218 -3.482 1.00 95.50 97 PRO A O 1
ATOM 771 N N . VAL A 1 98 ? 4.103 4.178 -5.266 1.00 94.19 98 VAL A N 1
ATOM 772 C CA . VAL A 1 98 ? 2.857 4.412 -6.022 1.00 94.19 98 VAL A CA 1
ATOM 773 C C . VAL A 1 98 ? 2.102 3.124 -6.339 1.00 94.19 98 VAL A C 1
ATOM 775 O O . VAL A 1 98 ? 0.882 3.122 -6.310 1.00 94.19 98 VAL A O 1
ATOM 778 N N . GLU A 1 99 ? 2.790 2.012 -6.589 1.00 94.50 99 GLU A N 1
ATOM 779 C CA . GLU A 1 99 ? 2.135 0.725 -6.835 1.00 94.50 99 GLU A CA 1
ATOM 780 C C . GLU A 1 99 ? 1.595 0.122 -5.530 1.00 94.50 99 GLU A C 1
ATOM 782 O O . GLU A 1 99 ? 0.503 -0.440 -5.496 1.00 94.50 99 GLU A O 1
ATOM 787 N N . ARG A 1 100 ? 2.341 0.266 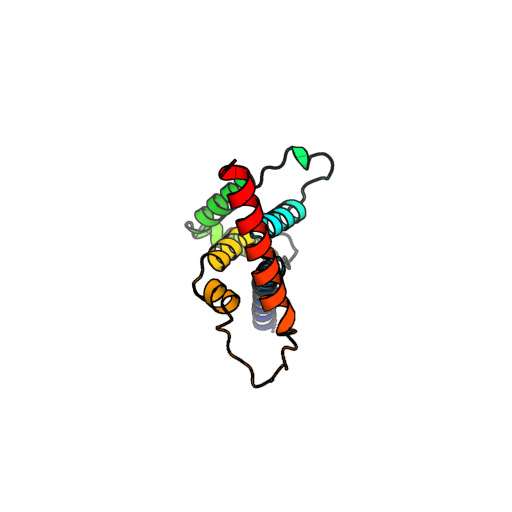-4.428 1.00 96.88 100 ARG A N 1
ATOM 788 C CA . ARG A 1 100 ? 1.944 -0.247 -3.104 1.00 96.88 100 ARG A CA 1
ATOM 789 C C . ARG A 1 100 ? 0.652 0.392 -2.597 1.00 96.88 100 ARG A C 1
ATOM 791 O O . ARG A 1 100 ? -0.118 -0.281 -1.915 1.00 96.88 100 ARG A O 1
ATOM 798 N N . LEU A 1 101 ? 0.401 1.656 -2.950 1.00 96.44 101 LEU A N 1
ATOM 799 C CA . LEU A 1 101 ? -0.821 2.376 -2.586 1.00 96.44 101 LEU A CA 1
ATOM 800 C C . LEU A 1 101 ? -2.089 1.646 -3.030 1.00 96.44 101 LEU A C 1
ATOM 802 O O . LEU A 1 101 ? -2.995 1.485 -2.217 1.00 96.44 101 LEU A O 1
ATOM 806 N N . GLN A 1 102 ? -2.131 1.149 -4.266 1.00 94.81 102 GLN A N 1
ATOM 807 C CA . GLN A 1 102 ? -3.288 0.419 -4.782 1.00 94.81 102 GLN A CA 1
ATOM 808 C C . GLN A 1 102 ? -3.586 -0.822 -3.932 1.00 94.81 102 GLN A C 1
ATOM 810 O O . GLN A 1 102 ? -4.686 -0.974 -3.405 1.00 94.81 102 GLN A O 1
ATOM 815 N N . TYR A 1 103 ? -2.576 -1.664 -3.698 1.00 96.06 103 TYR A N 1
ATOM 816 C CA . TYR A 1 103 ? -2.729 -2.868 -2.873 1.00 96.06 103 TYR A CA 1
ATOM 817 C C . TYR A 1 103 ? -3.145 -2.558 -1.431 1.00 96.06 103 TYR A C 1
ATOM 819 O O . TYR A 1 103 ? -3.852 -3.351 -0.804 1.00 96.06 103 TYR A O 1
ATOM 827 N N . LEU A 1 104 ? -2.685 -1.429 -0.890 1.00 97.31 104 LEU A N 1
ATOM 828 C CA . LEU A 1 104 ? -3.040 -0.978 0.448 1.00 97.31 104 LEU A CA 1
ATOM 829 C C . LEU A 1 104 ? -4.503 -0.518 0.521 1.00 97.31 104 LEU A C 1
ATOM 831 O O . LEU A 1 104 ? -5.201 -0.876 1.470 1.00 97.31 104 LEU A O 1
ATOM 835 N N . GLN A 1 105 ? -4.978 0.220 -0.485 1.00 97.19 105 GLN A N 1
ATOM 836 C CA . GLN A 1 105 ? -6.381 0.625 -0.604 1.00 97.19 105 GLN A CA 1
ATOM 837 C C . GLN A 1 105 ? -7.298 -0.592 -0.774 1.00 97.19 105 GLN A C 1
ATOM 839 O O . GLN A 1 105 ? -8.296 -0.719 -0.062 1.00 97.19 105 GLN A O 1
ATOM 844 N N . ASP A 1 106 ? -6.929 -1.532 -1.645 1.00 96.88 106 ASP A N 1
ATOM 845 C CA . ASP A 1 106 ? -7.674 -2.779 -1.847 1.00 96.88 106 ASP A CA 1
ATOM 846 C C . ASP A 1 106 ? -7.756 -3.591 -0.553 1.00 96.88 106 ASP A C 1
ATOM 848 O O . ASP A 1 106 ? -8.814 -4.108 -0.188 1.00 96.88 106 ASP A O 1
ATOM 852 N N . TRP A 1 107 ? -6.650 -3.660 0.194 1.00 97.62 107 TRP A N 1
ATOM 853 C CA . TRP A 1 107 ? -6.628 -4.298 1.503 1.00 97.62 107 TRP A CA 1
ATOM 854 C C . TRP A 1 107 ? -7.556 -3.604 2.501 1.00 97.62 107 TRP A C 1
ATOM 856 O O . TRP A 1 107 ? -8.362 -4.282 3.138 1.00 97.62 107 TRP A O 1
ATOM 866 N N . ALA A 1 108 ? -7.494 -2.279 2.618 1.00 97.62 108 ALA A N 1
ATOM 867 C CA . ALA A 1 108 ? -8.349 -1.518 3.528 1.00 97.62 108 ALA A CA 1
ATOM 868 C C . ALA A 1 108 ? -9.847 -1.718 3.230 1.00 97.62 108 ALA A C 1
ATOM 870 O O . ALA A 1 108 ? -10.668 -1.805 4.145 1.00 97.62 108 ALA A O 1
ATOM 871 N N . ASN A 1 109 ? -10.199 -1.858 1.949 1.00 97.56 109 ASN A N 1
ATOM 872 C CA . ASN A 1 109 ? -11.568 -2.091 1.491 1.00 97.56 109 ASN A CA 1
ATOM 873 C C . ASN A 1 109 ? -11.993 -3.571 1.521 1.00 97.56 109 ASN A C 1
ATOM 875 O O . ASN A 1 109 ? -13.173 -3.885 1.317 1.00 97.56 109 ASN A O 1
ATOM 879 N N . SER A 1 110 ? -11.073 -4.489 1.811 1.00 97.50 110 SER A N 1
ATOM 880 C CA . SER A 1 110 ? -11.334 -5.928 1.813 1.00 97.50 110 SER A CA 1
ATOM 881 C C . SER A 1 110 ? -12.218 -6.380 2.982 1.00 97.50 110 SER A C 1
ATOM 883 O O . SER A 1 110 ? -12.311 -5.743 4.038 1.00 97.50 110 SER A O 1
ATOM 885 N N . SER A 1 111 ? -12.893 -7.515 2.798 1.00 96.62 111 SER A N 1
ATOM 886 C CA . SER A 1 111 ? -13.693 -8.135 3.860 1.00 96.62 111 SER A CA 1
ATOM 887 C C . SER A 1 111 ? -12.813 -8.739 4.954 1.00 96.62 111 SER A C 1
ATOM 889 O O . SER A 1 111 ? -13.176 -8.738 6.126 1.00 96.62 111 SER A O 1
ATOM 891 N N . GLU A 1 112 ? -11.633 -9.197 4.565 1.00 94.81 112 GLU A N 1
ATOM 892 C CA . GLU A 1 112 ? -10.613 -9.840 5.368 1.00 94.81 112 GLU A CA 1
ATOM 893 C C . GLU A 1 112 ? -10.039 -8.854 6.382 1.00 94.81 112 GLU A C 1
ATOM 895 O O . GLU A 1 112 ? -9.978 -9.166 7.570 1.00 94.81 112 GLU A O 1
ATOM 900 N N . TYR A 1 113 ? -9.701 -7.635 5.946 1.00 96.25 113 TYR A N 1
ATOM 901 C CA . TYR A 1 113 ? -9.276 -6.568 6.850 1.00 96.25 113 TYR A CA 1
ATOM 902 C C . TYR A 1 113 ? -10.352 -6.261 7.897 1.00 96.25 113 TYR A C 1
ATOM 904 O O . TYR A 1 113 ? -10.058 -6.238 9.094 1.00 96.25 113 TYR A O 1
ATOM 912 N N . ARG A 1 114 ? -11.618 -6.119 7.472 1.00 95.75 114 ARG A N 1
ATOM 913 C CA . ARG A 1 114 ? -12.749 -5.904 8.392 1.00 95.75 114 ARG A CA 1
ATOM 914 C C . ARG A 1 114 ? -12.928 -7.056 9.378 1.00 95.75 114 ARG A C 1
ATOM 916 O O . ARG A 1 114 ? -13.177 -6.807 10.553 1.00 95.75 114 ARG A O 1
ATOM 923 N N . GLN A 1 115 ? -12.790 -8.302 8.926 1.00 95.50 115 GLN A N 1
ATOM 924 C CA . GLN A 1 115 ? -12.884 -9.478 9.791 1.00 95.50 115 GLN A CA 1
ATOM 925 C C . GLN A 1 115 ? -11.776 -9.487 10.845 1.00 95.50 115 GLN A C 1
ATOM 927 O O . GLN A 1 115 ? -12.078 -9.641 12.024 1.00 95.50 115 GLN A O 1
ATOM 932 N N . ILE A 1 116 ? -10.520 -9.248 10.454 1.00 94.56 116 ILE A N 1
ATOM 933 C CA . ILE A 1 116 ? -9.397 -9.178 11.401 1.00 94.56 116 ILE A CA 1
ATOM 934 C C . ILE A 1 116 ? -9.628 -8.064 12.427 1.00 94.56 116 ILE A C 1
ATOM 936 O O . ILE A 1 116 ? -9.484 -8.298 13.624 1.00 94.56 116 ILE A O 1
ATOM 940 N N . ARG A 1 117 ? -10.045 -6.878 11.972 1.00 92.56 117 ARG A N 1
ATOM 941 C CA . ARG A 1 117 ? -10.370 -5.726 12.829 1.00 92.56 117 ARG A CA 1
ATOM 942 C C . ARG A 1 117 ? -11.516 -6.008 13.804 1.00 92.56 117 ARG A C 1
ATOM 944 O O . ARG A 1 117 ? -11.489 -5.521 14.926 1.00 92.56 117 ARG A O 1
ATOM 951 N N . ALA A 1 118 ? -12.490 -6.818 13.397 1.00 93.88 118 ALA A N 1
ATOM 952 C CA . ALA A 1 118 ? -13.585 -7.277 14.251 1.00 93.88 118 ALA A CA 1
ATOM 953 C C . ALA A 1 118 ? -13.184 -8.415 15.214 1.00 93.88 118 ALA A C 1
ATOM 955 O O . ALA A 1 118 ? -14.034 -8.914 15.945 1.00 93.88 118 ALA A O 1
ATOM 956 N N . GLY A 1 119 ? -11.920 -8.855 15.205 1.00 91.94 119 GLY A N 1
ATOM 957 C CA . GLY A 1 119 ? -11.438 -9.975 16.016 1.00 91.94 119 GLY A CA 1
ATOM 958 C C . GLY A 1 119 ? -11.704 -11.358 15.411 1.00 91.94 119 GLY A C 1
ATOM 959 O O . GLY A 1 119 ? -11.365 -12.371 16.017 1.00 91.94 119 GLY A O 1
ATOM 960 N N . ASN A 1 120 ? -12.260 -11.427 14.200 1.00 92.56 120 ASN A N 1
ATOM 961 C CA . ASN A 1 120 ? -12.582 -12.670 13.497 1.00 92.56 120 ASN A CA 1
ATOM 962 C C . ASN A 1 120 ? -11.367 -13.200 12.722 1.00 92.56 120 ASN A C 1
ATOM 964 O O . ASN A 1 120 ? -11.411 -13.377 11.505 1.00 92.56 120 ASN A O 1
ATOM 968 N N . TYR A 1 121 ? -10.256 -13.431 13.415 1.00 88.38 121 TYR A N 1
ATOM 969 C CA . TYR A 1 121 ? -9.056 -14.036 12.841 1.00 88.38 121 TYR A CA 1
ATOM 970 C C . TYR A 1 121 ? -8.873 -15.469 13.348 1.00 88.38 121 TYR A C 1
ATOM 972 O O . TYR A 1 121 ? -9.335 -15.836 14.427 1.00 88.38 121 TYR A O 1
ATOM 980 N N . LYS A 1 122 ? -8.191 -16.309 12.559 1.00 84.00 122 LYS A N 1
ATOM 981 C CA . LYS A 1 122 ? -7.886 -17.688 12.964 1.00 84.00 122 LYS A CA 1
ATOM 982 C C . LYS A 1 122 ? -7.010 -17.658 14.218 1.00 84.00 122 LYS A C 1
ATOM 984 O O . LYS A 1 122 ? -5.870 -17.200 14.158 1.00 84.00 122 LYS A O 1
ATOM 989 N N . SER A 1 123 ? -7.522 -18.162 15.335 1.00 78.25 123 SER A N 1
ATOM 990 C CA . SER A 1 123 ? -6.733 -18.361 16.545 1.00 78.25 123 SER A CA 1
ATOM 991 C C . SER A 1 123 ? -5.840 -19.585 16.352 1.00 78.25 123 SER A C 1
ATOM 993 O O . SER A 1 123 ? -6.303 -20.715 16.202 1.00 78.25 123 SER A O 1
ATOM 995 N N . ALA A 1 124 ? -4.528 -19.373 16.322 1.00 67.38 124 ALA A N 1
ATOM 996 C CA . ALA A 1 124 ? -3.556 -20.454 16.226 1.00 67.38 124 ALA A CA 1
ATOM 997 C C . ALA A 1 124 ? -3.353 -21.131 17.592 1.00 67.38 124 ALA A C 1
ATOM 999 O O . ALA A 1 124 ? -2.230 -21.192 18.058 1.00 67.38 124 ALA A O 1
ATOM 1000 N N . GLY A 1 125 ? -4.418 -21.556 18.285 1.00 58.72 125 GLY A N 1
ATOM 1001 C CA . GLY A 1 125 ? -4.346 -22.315 19.549 1.00 58.72 125 GLY A CA 1
ATOM 1002 C C . GLY A 1 125 ? -3.572 -21.675 20.716 1.00 58.72 125 GLY A C 1
ATOM 1003 O O . GLY A 1 125 ? -3.472 -22.282 21.776 1.00 58.72 125 GLY A O 1
ATOM 1004 N N . VAL A 1 126 ? -3.019 -20.472 20.548 1.00 61.00 126 VAL A N 1
ATOM 1005 C CA . VAL A 1 126 ? -2.362 -19.709 21.604 1.00 61.00 126 VAL A CA 1
ATOM 1006 C C . VAL A 1 126 ? -3.455 -18.941 22.330 1.00 61.00 126 VAL A C 1
ATOM 1008 O O . VAL A 1 126 ? -3.911 -17.89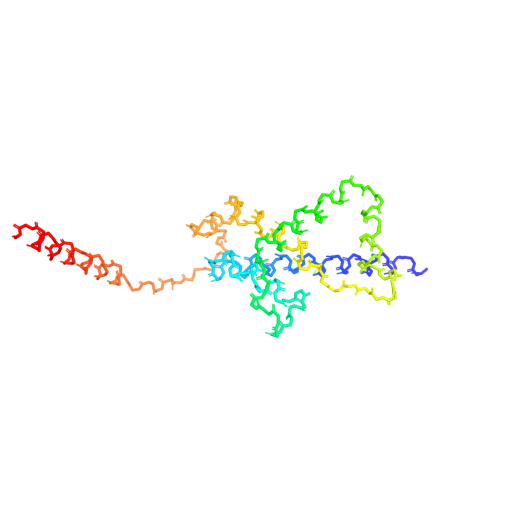6 21.862 1.00 61.00 126 VAL A O 1
ATOM 1011 N N . GLU A 1 127 ? -3.898 -19.484 23.460 1.00 56.53 127 GLU A N 1
ATOM 1012 C CA . GLU A 1 127 ? -4.686 -18.742 24.439 1.00 56.53 127 GLU A CA 1
ATOM 1013 C C . GLU A 1 127 ? -3.803 -17.640 25.024 1.00 56.53 127 GLU A C 1
ATOM 1015 O O . GLU A 1 127 ? -3.051 -17.834 25.977 1.00 56.53 127 GLU A O 1
ATOM 1020 N N . VAL A 1 128 ? -3.853 -16.460 24.411 1.00 63.75 128 VAL A N 1
ATOM 1021 C CA . VAL A 1 128 ? -3.375 -15.250 25.067 1.00 63.75 128 VAL A CA 1
ATOM 1022 C C . VAL A 1 128 ? -4.478 -14.845 26.032 1.00 63.75 128 VAL A C 1
ATOM 1024 O O . VAL A 1 128 ? -5.551 -14.421 25.604 1.00 63.75 128 VAL A O 1
ATOM 1027 N N . GLU A 1 129 ? -4.235 -15.007 27.331 1.00 55.69 129 GLU A N 1
ATOM 1028 C CA . GLU A 1 129 ? -5.109 -14.476 28.372 1.00 55.69 129 GLU A CA 1
ATOM 1029 C C . GLU A 1 129 ? -5.116 -12.945 28.242 1.00 55.69 129 GLU A C 1
ATOM 1031 O O . GLU A 1 129 ? -4.224 -12.243 28.725 1.00 55.69 129 GLU A O 1
ATOM 1036 N N . VAL A 1 130 ? -6.096 -12.412 27.507 1.00 61.84 130 VAL A N 1
ATOM 1037 C CA . VAL A 1 130 ? -6.286 -10.971 27.377 1.00 61.84 130 VAL A CA 1
ATOM 1038 C C . VAL A 1 130 ? -6.756 -10.474 28.736 1.00 61.84 130 VAL A C 1
ATOM 1040 O O . VAL A 1 130 ? -7.940 -10.542 29.068 1.00 61.84 130 VAL A O 1
ATOM 1043 N N . LYS A 1 131 ? -5.822 -9.959 29.539 1.00 60.06 131 LYS A N 1
ATOM 1044 C CA . LYS A 1 131 ? -6.133 -9.160 30.726 1.00 60.06 131 LYS A CA 1
ATOM 1045 C C . LYS A 1 131 ? -6.702 -7.818 30.277 1.00 60.06 131 LYS A C 1
ATOM 1047 O O . LYS A 1 131 ? -6.061 -6.788 30.426 1.00 60.06 131 LYS A O 1
ATOM 1052 N N . SER A 1 132 ? -7.902 -7.827 29.703 1.00 55.56 132 SER A N 1
ATOM 1053 C CA . SER A 1 132 ? -8.722 -6.626 29.670 1.00 55.56 132 SER A CA 1
ATOM 1054 C C . SER A 1 132 ? -9.173 -6.422 31.114 1.00 55.56 132 SER A C 1
ATOM 1056 O O . SER A 1 132 ? -9.892 -7.286 31.633 1.00 55.56 132 SER A O 1
ATOM 1058 N N . PRO A 1 133 ? -8.745 -5.364 31.821 1.00 61.69 133 PRO A N 1
ATOM 1059 C CA . PRO A 1 133 ? -9.336 -5.060 33.112 1.00 61.69 133 PRO A CA 1
ATOM 1060 C C . PRO A 1 133 ? -10.829 -4.828 32.860 1.00 61.69 133 PRO A C 1
ATOM 1062 O O . PRO A 1 133 ? -11.212 -3.831 32.255 1.00 61.69 133 PRO A O 1
ATOM 1065 N N . LYS A 1 134 ? -11.682 -5.781 33.268 1.00 60.31 134 LYS A N 1
ATOM 1066 C CA . LYS A 1 134 ? -13.149 -5.704 33.099 1.00 60.31 134 LYS A CA 1
ATOM 1067 C C . LYS A 1 134 ? -13.699 -4.332 33.520 1.00 60.31 134 LYS A C 1
ATOM 1069 O O . LYS A 1 134 ? -14.614 -3.814 32.886 1.00 60.31 134 LYS A O 1
ATOM 1074 N N . ASN A 1 135 ? -13.052 -3.727 34.513 1.00 67.69 135 ASN A N 1
ATOM 1075 C CA . ASN A 1 135 ? -13.412 -2.454 35.115 1.00 67.69 135 ASN A CA 1
ATOM 1076 C C . ASN A 1 135 ? -13.304 -1.247 34.168 1.00 67.69 135 ASN A C 1
ATOM 1078 O O . ASN A 1 135 ? -14.142 -0.362 34.273 1.00 67.69 135 ASN A O 1
ATOM 1082 N N . GLU A 1 136 ? -12.349 -1.191 33.230 1.00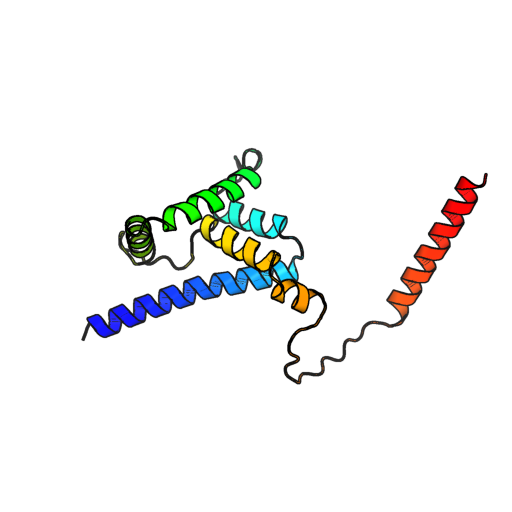 77.44 136 GLU A N 1
ATOM 1083 C CA . GLU A 1 136 ? -12.164 0.016 32.394 1.00 77.44 136 GLU A CA 1
ATOM 1084 C C . GLU A 1 136 ? -13.382 0.287 31.506 1.00 77.44 136 GLU A C 1
ATOM 1086 O O . GLU A 1 136 ? -13.835 1.422 31.370 1.00 77.44 136 GLU A O 1
ATOM 1091 N N . SER A 1 137 ? -13.963 -0.769 30.933 1.00 76.19 137 SER A N 1
ATOM 1092 C CA . SER A 1 137 ? -15.147 -0.643 30.080 1.00 76.19 137 SER A CA 1
ATOM 1093 C C . SER A 1 137 ? -16.391 -0.191 30.853 1.00 76.19 137 SER A C 1
ATOM 1095 O O . SER A 1 137 ? -17.218 0.550 30.320 1.00 76.19 137 SER A O 1
ATOM 1097 N N . GLU A 1 138 ? -16.521 -0.612 32.111 1.00 82.75 138 GLU A N 1
ATOM 1098 C CA . GLU A 1 138 ? -17.618 -0.226 33.001 1.00 82.75 138 GLU A CA 1
ATOM 1099 C C . GLU A 1 138 ? -17.430 1.205 33.515 1.00 82.75 138 GLU A C 1
ATOM 1101 O O . GLU A 1 138 ? -18.383 1.983 33.561 1.00 82.75 138 GLU A O 1
ATOM 1106 N N . GLU A 1 139 ? -16.191 1.583 33.823 1.00 87.31 139 GLU A N 1
ATOM 1107 C CA . GLU A 1 139 ? -15.829 2.921 34.278 1.00 87.31 139 GLU A CA 1
ATOM 1108 C C . GLU A 1 139 ? -16.039 3.971 33.182 1.00 87.31 139 GLU A C 1
ATOM 1110 O O . GLU A 1 139 ? -16.673 4.997 33.433 1.00 87.31 139 GLU A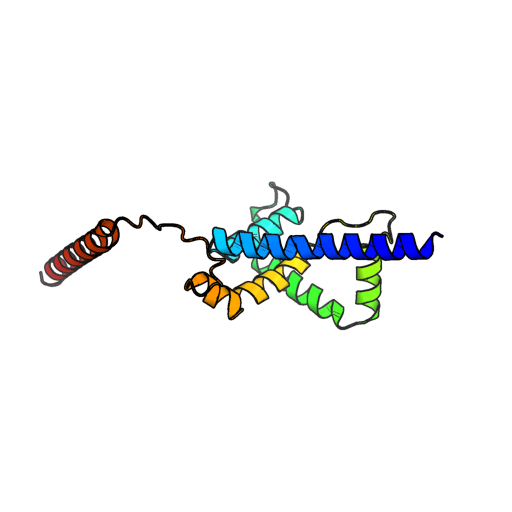 O 1
ATOM 1115 N N . LEU A 1 140 ? -15.626 3.682 31.944 1.00 87.31 140 LEU A N 1
ATOM 1116 C CA . LEU A 1 140 ? -15.878 4.556 30.794 1.00 87.31 140 LEU A CA 1
ATOM 1117 C C . LEU A 1 140 ? -17.378 4.734 30.526 1.00 87.31 140 LEU A C 1
ATOM 1119 O O . LEU A 1 140 ? -17.828 5.844 30.247 1.00 87.31 140 LEU A O 1
ATOM 1123 N N . ARG A 1 141 ? -18.179 3.666 30.652 1.00 88.62 141 ARG A N 1
ATOM 1124 C CA . ARG A 1 141 ? -19.646 3.756 30.531 1.00 88.62 141 ARG A CA 1
ATOM 1125 C C . ARG A 1 141 ? -20.249 4.650 31.611 1.00 88.62 141 ARG A C 1
ATOM 1127 O O . ARG A 1 141 ? -21.131 5.445 31.294 1.00 88.62 141 ARG A O 1
ATOM 1134 N N . ARG A 1 142 ? -19.761 4.552 32.853 1.00 91.69 142 ARG A N 1
ATOM 1135 C CA . ARG A 1 142 ? -20.211 5.408 33.959 1.00 91.69 142 ARG A CA 1
ATOM 1136 C C . ARG A 1 142 ? -19.879 6.878 33.701 1.00 91.69 142 ARG A C 1
ATOM 1138 O O . ARG A 1 142 ? -20.757 7.720 33.842 1.00 91.69 142 ARG A O 1
ATOM 1145 N N . GLN A 1 143 ? -18.653 7.170 33.266 1.00 92.88 143 GLN A N 1
ATOM 1146 C CA . GLN A 1 143 ? -18.222 8.538 32.951 1.00 92.88 143 GLN A CA 1
ATOM 1147 C C . GLN A 1 143 ? -19.042 9.153 31.810 1.00 92.88 143 GLN A C 1
ATOM 1149 O O . GLN A 1 143 ? -19.447 10.310 31.892 1.00 92.88 143 GLN A O 1
ATOM 1154 N N . ILE A 1 144 ? -19.332 8.378 30.758 1.00 94.19 144 ILE A N 1
ATOM 1155 C CA . ILE A 1 144 ? -20.194 8.818 29.650 1.00 94.19 144 ILE A CA 1
ATOM 1156 C C . ILE A 1 144 ? -21.597 9.165 30.164 1.00 94.19 144 ILE A C 1
ATOM 1158 O O . ILE A 1 144 ? -22.147 10.202 29.795 1.00 94.19 144 ILE A O 1
ATOM 1162 N N . GLN A 1 145 ? -22.154 8.331 31.044 1.00 94.44 145 GLN A N 1
ATOM 1163 C CA . GLN A 1 145 ? -23.481 8.542 31.611 1.00 94.44 145 GLN A CA 1
ATOM 1164 C C . GLN A 1 145 ? -23.549 9.811 32.477 1.00 94.44 145 GLN A C 1
ATOM 1166 O O . GLN A 1 145 ? -24.462 10.614 32.287 1.00 94.44 145 GLN A O 1
ATOM 1171 N N . GLU A 1 146 ? -22.558 10.039 33.346 1.00 95.31 146 GLU A N 1
ATOM 1172 C CA . GLU A 1 146 ? -22.439 11.278 34.134 1.00 95.31 146 GLU A CA 1
ATOM 1173 C C . GLU A 1 146 ? -22.358 12.519 33.231 1.00 95.31 146 GLU A C 1
ATOM 1175 O O . GLU A 1 146 ? -23.098 13.485 33.429 1.00 95.31 146 GLU A O 1
ATOM 1180 N N . LEU A 1 147 ? -21.530 12.474 32.182 1.00 94.56 147 LEU A N 1
ATOM 1181 C CA . LEU A 1 147 ? -21.416 13.557 31.200 1.00 94.56 147 LEU A CA 1
ATOM 1182 C C . LEU A 1 147 ? -22.743 13.837 30.481 1.00 94.56 147 LEU A C 1
ATOM 1184 O O . LEU A 1 147 ? -23.102 14.995 30.263 1.00 94.56 147 LEU A O 1
ATOM 1188 N N . GLN A 1 148 ? -23.496 12.797 30.112 1.00 92.75 148 GLN A N 1
ATOM 1189 C CA . GLN A 1 148 ? -24.805 12.961 29.479 1.00 92.75 148 GLN A CA 1
ATOM 1190 C C . GLN A 1 148 ? -25.822 13.617 30.421 1.00 92.75 148 GLN A C 1
ATOM 1192 O O . GLN A 1 148 ? -26.607 14.462 29.985 1.00 92.75 148 GLN A O 1
ATOM 1197 N N . GLU A 1 149 ? -25.817 13.246 31.701 1.00 94.75 149 GLU A N 1
ATOM 1198 C CA . GLU A 1 149 ? -26.687 13.841 32.718 1.00 94.75 149 GLU A CA 1
ATOM 1199 C C . GLU A 1 149 ? -26.362 15.319 32.945 1.00 94.75 149 GLU A C 1
ATOM 1201 O O . GLU A 1 149 ? -27.274 16.147 33.019 1.00 94.75 149 GLU A O 1
ATOM 1206 N N . GLU A 1 150 ? -25.079 15.674 32.980 1.00 92.69 150 GLU A N 1
ATOM 1207 C CA . GLU A 1 150 ? -24.640 17.059 33.120 1.00 92.69 150 GLU A CA 1
ATOM 1208 C C . GLU A 1 150 ? -25.028 17.908 31.901 1.00 92.69 150 GLU A C 1
ATOM 1210 O O . GLU A 1 150 ? -25.596 18.991 32.053 1.00 92.69 150 GLU A O 1
ATOM 1215 N N . ILE A 1 151 ? -24.848 17.379 30.685 1.00 93.25 151 ILE A N 1
ATOM 1216 C CA . ILE A 1 151 ? -25.320 18.025 29.451 1.00 93.25 151 ILE A CA 1
ATOM 1217 C C . ILE A 1 151 ? -26.838 18.238 29.485 1.00 93.25 151 ILE A C 1
ATOM 1219 O O . ILE A 1 151 ? -27.313 19.309 29.105 1.00 93.25 151 ILE A O 1
ATOM 1223 N N . ASN A 1 152 ? -27.611 17.247 29.935 1.00 91.88 152 ASN A N 1
ATOM 1224 C CA . ASN A 1 152 ? -29.068 17.360 30.030 1.00 91.88 152 ASN A CA 1
ATOM 1225 C C . ASN A 1 152 ? -29.496 18.388 31.083 1.00 91.88 152 ASN A C 1
ATOM 1227 O O . ASN A 1 152 ? -30.447 19.132 30.852 1.00 91.88 152 ASN A O 1
ATOM 1231 N N . ARG A 1 153 ? -28.775 18.479 32.206 1.00 91.88 153 ARG A N 1
ATOM 1232 C CA . ARG A 1 153 ? -29.008 19.497 33.238 1.00 91.88 153 ARG A CA 1
ATOM 1233 C C . ARG A 1 153 ? -28.708 20.906 32.718 1.00 91.88 153 ARG A C 1
ATOM 1235 O O . ARG A 1 153 ? -29.469 21.821 33.007 1.00 91.88 153 ARG A O 1
ATOM 1242 N N . ILE A 1 154 ? -27.643 21.077 31.933 1.00 90.94 154 ILE A N 1
ATOM 1243 C CA . ILE A 1 154 ? -27.283 22.367 31.320 1.00 90.94 154 ILE A CA 1
ATOM 1244 C C . ILE A 1 154 ? -28.265 22.753 30.207 1.00 90.94 154 ILE A C 1
ATOM 1246 O O . ILE A 1 154 ? -28.597 23.922 30.087 1.00 90.94 154 ILE A O 1
ATOM 1250 N N . LYS A 1 155 ? -28.747 21.796 29.403 1.00 85.69 155 LYS A N 1
ATOM 1251 C CA . LYS A 1 155 ? -29.741 22.050 28.341 1.00 85.69 155 LYS A CA 1
ATOM 1252 C C . LYS A 1 155 ? -31.168 22.256 28.856 1.00 85.69 155 LYS A C 1
ATOM 1254 O O . LYS A 1 155 ? -31.997 22.775 28.115 1.00 85.69 155 LYS A O 1
ATOM 1259 N N . GLY A 1 156 ? -31.473 21.759 30.055 1.00 78.00 156 GLY A N 1
ATOM 1260 C CA . GLY A 1 156 ? -32.783 21.884 30.697 1.00 78.00 156 GLY A CA 1
ATOM 1261 C C . GLY A 1 156 ? -32.973 23.165 31.519 1.00 78.00 156 GLY A C 1
ATOM 1262 O O . GLY A 1 156 ? -34.100 23.422 31.939 1.00 78.00 156 GLY A O 1
ATOM 1263 N N . ASN A 1 157 ? -31.902 23.936 31.738 1.00 54.41 157 ASN A N 1
ATOM 1264 C CA . ASN A 1 157 ? -31.909 25.297 32.292 1.00 54.41 157 ASN A CA 1
ATOM 1265 C C . ASN A 1 157 ? -31.790 26.333 31.169 1.00 54.41 157 ASN A C 1
ATOM 1267 O O . ASN A 1 157 ? -32.294 27.459 31.376 1.00 54.41 157 ASN A O 1
#

Secondary structure (DSSP, 8-state):
-HHHHHHHHHHHHHHHHHHHHHHHHHHHHHH--HHHHHHHHHHHTT--GGGGGG--HHHHHHHHHHHHHHTTSHHHHHHHHHHHBTTTS-B-SS--HHHHHHHHHHHHHSHHHHHHHTT-S---S--------HHHHHHHHHHHHHHHHHHHHHHT-

Foldseek 3Di:
DVPVVLVVVLVVLVVLQVVVLVVLLVVCLVVVDLLVSLLVLVVVLPDDPVCSVVDDSVVLQVLLVVLVVLVVDPVSVVVQSCVQRQVPHDHDSYDRSSPSSVSSVCSVVDPVSVCVVVVNDDDPPDPPPPPPVPVVVVVVVVVVVVVVVVVVVVVVD

Radius of gyration: 23.32 Å; chains: 1; bounding box: 57×50×58 Å